Protein AF-A0A7C1HU98-F1 (afdb_monomer_lite)

Structure (mmCIF, N/CA/C/O backbone):
data_AF-A0A7C1HU98-F1
#
_entry.id   AF-A0A7C1HU98-F1
#
loop_
_atom_site.group_PDB
_atom_site.id
_atom_site.type_symbol
_atom_site.label_atom_id
_atom_site.label_alt_id
_atom_site.label_comp_id
_atom_site.label_asym_id
_atom_site.label_entity_id
_atom_site.label_seq_id
_atom_site.pdbx_PDB_ins_code
_atom_site.Cartn_x
_atom_site.Cartn_y
_atom_site.Cartn_z
_atom_site.occupancy
_atom_site.B_iso_or_equiv
_atom_site.auth_seq_id
_atom_site.auth_comp_id
_atom_site.auth_asym_id
_atom_site.auth_atom_id
_atom_site.pdbx_PDB_model_num
ATOM 1 N N . MET A 1 1 ? -10.876 -13.079 28.553 1.00 57.03 1 MET A N 1
ATOM 2 C CA . MET A 1 1 ? -9.422 -13.272 28.403 1.00 57.03 1 MET A CA 1
ATOM 3 C C . MET A 1 1 ? -9.128 -14.703 28.767 1.00 57.03 1 MET A C 1
ATOM 5 O O . MET A 1 1 ? -9.464 -15.111 29.873 1.00 57.03 1 MET A O 1
ATOM 9 N N . THR A 1 2 ? -8.571 -15.452 27.832 1.00 57.97 2 THR A N 1
ATOM 10 C CA . THR A 1 2 ? -8.202 -16.853 28.033 1.00 57.97 2 THR A CA 1
ATOM 11 C C . THR A 1 2 ? -6.695 -16.940 27.843 1.00 57.97 2 THR A C 1
ATOM 13 O O . THR A 1 2 ? -6.161 -16.347 26.904 1.00 57.97 2 THR A O 1
ATOM 16 N N . ILE A 1 3 ? -6.011 -17.602 28.772 1.00 60.53 3 ILE A N 1
ATOM 17 C CA . ILE A 1 3 ? -4.571 -17.854 28.700 1.00 60.53 3 ILE A CA 1
ATOM 18 C C . ILE A 1 3 ? -4.436 -19.335 28.367 1.00 60.53 3 ILE A C 1
ATOM 20 O O . ILE A 1 3 ? -4.904 -20.169 29.143 1.00 60.53 3 ILE A O 1
ATOM 24 N N . GLU A 1 4 ? -3.874 -19.659 27.205 1.00 61.03 4 GLU A N 1
ATOM 25 C CA . GLU A 1 4 ? -3.565 -21.051 26.877 1.00 61.03 4 GLU A CA 1
ATOM 26 C C . GLU A 1 4 ? -2.335 -21.499 27.664 1.00 61.03 4 GLU A C 1
ATOM 28 O O . GLU A 1 4 ? -1.297 -20.827 27.676 1.00 61.03 4 GLU A O 1
ATOM 33 N N . ASP A 1 5 ? -2.467 -22.633 28.349 1.00 53.59 5 ASP A N 1
ATOM 34 C CA . ASP A 1 5 ? -1.422 -23.151 29.220 1.00 53.59 5 ASP A CA 1
ATOM 35 C C . ASP A 1 5 ? -0.208 -23.593 28.380 1.00 53.59 5 ASP A C 1
ATOM 37 O O . ASP A 1 5 ? -0.336 -24.359 27.426 1.00 53.59 5 ASP A O 1
ATOM 41 N N . GLY A 1 6 ? 0.979 -23.081 28.715 1.00 60.12 6 GLY A N 1
ATOM 42 C CA . GLY A 1 6 ? 2.253 -23.502 28.115 1.00 60.12 6 GLY A CA 1
ATOM 43 C C . GLY A 1 6 ? 2.741 -22.764 26.858 1.00 60.12 6 GLY A C 1
ATOM 44 O O . GLY A 1 6 ? 3.874 -23.018 26.453 1.00 60.12 6 GLY A O 1
ATOM 45 N N . VAL A 1 7 ? 1.971 -21.839 26.263 1.00 63.56 7 VAL A N 1
ATOM 46 C CA . VAL A 1 7 ? 2.367 -21.167 24.994 1.00 63.56 7 VAL A CA 1
ATOM 47 C C . VAL A 1 7 ? 2.609 -19.655 25.129 1.00 63.56 7 VAL A C 1
ATOM 49 O O . VAL A 1 7 ? 3.148 -19.025 24.223 1.00 63.56 7 VAL A O 1
ATOM 52 N N . GLY A 1 8 ? 2.250 -19.048 26.268 1.00 67.06 8 GLY A N 1
ATOM 53 C CA . GLY A 1 8 ? 2.439 -17.606 26.498 1.00 67.06 8 GLY A CA 1
ATOM 54 C C . GLY A 1 8 ? 1.523 -16.709 25.653 1.00 67.06 8 GLY A C 1
ATOM 55 O O . GLY A 1 8 ? 1.749 -15.503 25.568 1.00 67.06 8 GLY A O 1
ATOM 56 N N . THR A 1 9 ? 0.489 -17.276 25.029 1.00 71.50 9 THR A N 1
ATOM 57 C CA . THR A 1 9 ? -0.489 -16.545 24.222 1.00 71.50 9 THR A CA 1
ATOM 58 C C . THR A 1 9 ? -1.677 -16.115 25.081 1.00 71.50 9 THR A C 1
ATOM 60 O O . THR A 1 9 ? -2.272 -16.917 25.803 1.00 71.50 9 THR A O 1
ATOM 63 N N . MET A 1 10 ? -2.034 -14.832 24.994 1.00 70.62 10 MET A N 1
ATOM 64 C CA . MET A 1 10 ? -3.222 -14.264 25.630 1.00 70.62 10 MET A CA 1
ATOM 65 C C . MET A 1 10 ? -4.203 -13.826 24.547 1.00 70.62 10 MET A C 1
ATOM 67 O O . MET A 1 10 ? -3.848 -13.025 23.686 1.00 70.62 10 MET A O 1
ATOM 71 N N . VAL A 1 11 ? -5.439 -14.327 24.602 1.00 76.81 11 VAL A N 1
ATOM 72 C CA . VAL A 1 11 ? -6.499 -13.947 23.657 1.00 76.81 11 VAL A CA 1
ATOM 73 C C . VAL A 1 11 ? -7.573 -13.142 24.385 1.00 76.81 11 VAL A C 1
ATOM 75 O O . VAL A 1 11 ? -8.096 -13.550 25.432 1.00 76.81 11 VAL A O 1
ATOM 78 N N . HIS A 1 12 ? -7.907 -11.978 23.830 1.00 76.50 12 HIS A N 1
ATOM 79 C CA . HIS A 1 12 ? -8.988 -11.121 24.302 1.00 76.50 12 HIS A CA 1
ATOM 80 C C . HIS A 1 12 ? -9.848 -10.680 23.116 1.00 76.50 12 HIS A C 1
ATOM 82 O O . HIS A 1 12 ? -9.326 -10.169 22.130 1.00 76.50 12 HIS A O 1
ATOM 88 N N . SER A 1 13 ? -11.161 -10.875 23.219 1.00 80.81 13 SER A N 1
ATOM 89 C CA . SER A 1 13 ? -12.126 -10.403 22.226 1.00 80.81 13 SER A CA 1
ATOM 90 C C . SER A 1 13 ? -12.740 -9.100 22.713 1.00 80.81 13 SER A C 1
ATOM 92 O O . SER A 1 13 ? -13.253 -9.044 23.831 1.00 80.81 13 SER A O 1
ATOM 94 N N . LEU A 1 14 ? -12.704 -8.070 21.876 1.00 78.19 14 LEU A N 1
ATOM 95 C CA . LEU A 1 14 ? -13.438 -6.837 22.129 1.00 78.19 14 LEU A CA 1
ATOM 96 C C . LEU A 1 14 ? -14.933 -7.077 21.895 1.00 78.19 14 LEU A C 1
ATOM 98 O O . LEU A 1 14 ? -15.321 -7.775 20.958 1.00 78.19 14 LEU A O 1
ATOM 102 N N . SER A 1 15 ? -15.775 -6.511 22.758 1.00 81.06 15 SER A N 1
ATOM 103 C CA . SER A 1 15 ? -17.218 -6.437 22.502 1.00 81.06 15 SER A CA 1
ATOM 104 C C . SER A 1 15 ? -17.554 -5.226 21.631 1.00 81.06 15 SER A C 1
ATOM 106 O O . SER A 1 15 ? -16.796 -4.257 21.607 1.00 81.06 15 SER A O 1
ATOM 108 N N . SER A 1 16 ? -18.732 -5.242 21.001 1.00 76.94 16 SER A N 1
ATOM 109 C CA . SER A 1 16 ? -19.227 -4.147 20.153 1.00 76.94 16 SER A CA 1
ATOM 110 C C . SER A 1 16 ? -19.330 -2.794 20.864 1.00 76.94 16 SER A C 1
ATOM 112 O O . SER A 1 16 ? -19.316 -1.768 20.203 1.00 76.94 16 SER A O 1
ATOM 114 N N . ILE A 1 17 ? -19.395 -2.769 22.199 1.00 82.12 17 ILE A N 1
ATOM 115 C CA . ILE A 1 17 ? -19.405 -1.527 22.989 1.00 82.12 17 ILE A CA 1
ATOM 116 C C . ILE A 1 17 ? -18.049 -0.807 22.906 1.00 82.12 17 ILE A C 1
ATOM 118 O O . ILE A 1 17 ? -18.005 0.415 22.916 1.00 82.12 17 ILE A O 1
ATOM 122 N N . HIS A 1 18 ? -16.943 -1.551 22.805 1.00 77.69 18 HIS A N 1
ATOM 123 C CA . HIS A 1 18 ? -15.592 -0.977 22.721 1.00 77.69 18 HIS A CA 1
ATOM 124 C C . HIS A 1 18 ? -15.241 -0.479 21.313 1.00 77.69 18 HIS A C 1
ATOM 126 O O . HIS A 1 18 ? -14.213 0.164 21.132 1.00 77.69 18 HIS A O 1
ATOM 132 N N . THR A 1 19 ? -16.068 -0.819 20.326 1.00 79.00 19 THR A N 1
ATOM 133 C CA . THR A 1 19 ? -15.912 -0.457 18.913 1.00 79.00 19 THR A CA 1
ATOM 134 C C . THR A 1 19 ? -17.194 0.193 18.385 1.00 79.00 19 THR A C 1
ATOM 136 O O . THR A 1 19 ? -17.521 0.027 17.213 1.00 79.00 19 THR A O 1
ATOM 139 N N . ALA A 1 20 ? -17.977 0.817 19.273 1.00 77.62 20 ALA A N 1
ATOM 140 C CA . ALA A 1 20 ? -19.266 1.414 18.928 1.00 77.62 20 ALA A CA 1
ATOM 141 C C . ALA A 1 20 ? -19.087 2.705 18.124 1.00 77.62 20 ALA A C 1
ATOM 143 O O . ALA A 1 20 ? -19.860 2.963 17.207 1.00 77.62 20 ALA A O 1
ATOM 144 N N . ASP A 1 21 ? -18.042 3.460 18.458 1.00 79.69 21 ASP A N 1
ATOM 145 C CA . ASP A 1 21 ? -17.671 4.695 17.788 1.00 79.69 21 ASP A CA 1
ATOM 146 C C . ASP A 1 21 ? -16.457 4.443 16.891 1.00 79.69 21 ASP A C 1
ATOM 148 O O . ASP A 1 21 ? -15.519 3.727 17.265 1.00 79.69 21 ASP A O 1
ATOM 152 N N . LEU A 1 22 ? -16.473 5.045 15.705 1.00 78.38 22 LEU A N 1
ATOM 153 C CA . LEU A 1 22 ? -15.320 5.062 14.818 1.00 78.38 22 LEU A CA 1
ATOM 154 C C . LEU A 1 22 ? -14.261 5.986 15.420 1.00 78.38 22 LEU A C 1
ATOM 156 O O . LEU A 1 22 ? -14.542 7.124 15.794 1.00 78.38 22 LEU A O 1
ATOM 160 N N . TRP A 1 23 ? -13.029 5.501 15.524 1.00 78.81 23 TRP A N 1
ATOM 161 C CA . TRP A 1 23 ? -11.903 6.319 15.972 1.00 78.81 23 TRP A CA 1
ATOM 162 C C . TRP A 1 23 ? -10.577 5.765 15.452 1.00 78.81 23 TRP A C 1
ATOM 164 O O . TRP A 1 23 ? -10.460 4.582 15.121 1.00 78.81 23 TRP A O 1
ATOM 174 N N . GLU A 1 24 ? -9.575 6.632 15.369 1.00 73.88 24 GLU A N 1
ATOM 175 C CA . GLU A 1 24 ? -8.209 6.273 14.983 1.00 73.88 24 GLU A CA 1
ATOM 176 C C . GLU A 1 24 ? -7.280 6.273 16.192 1.00 73.88 24 GLU A C 1
ATOM 178 O O . GLU A 1 24 ? -7.543 6.944 17.194 1.00 73.88 24 GLU A O 1
ATOM 183 N N . ASP A 1 25 ? -6.165 5.552 16.066 1.00 78.69 25 ASP A N 1
ATOM 184 C CA . ASP A 1 25 ? -5.086 5.525 17.057 1.00 78.69 25 ASP A CA 1
ATOM 185 C C . ASP A 1 25 ? -5.582 5.074 18.456 1.00 78.69 25 ASP A C 1
ATOM 187 O O . ASP A 1 25 ? -5.089 5.488 19.510 1.00 78.69 25 ASP A O 1
ATOM 191 N N . ALA A 1 26 ? -6.559 4.167 18.446 1.00 83.00 26 ALA A N 1
ATOM 192 C CA . ALA A 1 26 ? -7.147 3.513 19.600 1.00 83.00 26 ALA A CA 1
ATOM 193 C C . ALA A 1 26 ? -6.105 2.762 20.418 1.00 83.00 26 ALA A C 1
ATOM 195 O O . ALA A 1 26 ? -5.352 1.959 19.867 1.00 83.00 26 ALA A O 1
ATOM 196 N N . ILE A 1 27 ? -6.115 2.917 21.740 1.00 85.38 27 ILE A N 1
ATOM 197 C CA . ILE A 1 27 ? -5.149 2.232 22.602 1.00 85.38 27 ILE A CA 1
ATOM 198 C C . ILE A 1 27 ? -5.815 1.058 23.316 1.00 85.38 27 ILE A C 1
ATOM 200 O O . ILE A 1 27 ? -6.737 1.243 24.109 1.00 85.38 27 ILE A O 1
ATOM 204 N N . ILE A 1 28 ? -5.285 -0.149 23.106 1.00 85.12 28 ILE A N 1
ATOM 205 C CA . ILE A 1 28 ? -5.526 -1.293 23.995 1.00 85.12 28 ILE A CA 1
ATOM 206 C C . ILE A 1 28 ? -4.316 -1.431 24.901 1.00 85.12 28 ILE A C 1
ATOM 208 O O . ILE A 1 28 ? -3.228 -1.784 24.447 1.00 85.12 28 ILE A O 1
ATOM 212 N N . GLU A 1 29 ? -4.516 -1.201 26.194 1.00 89.25 29 GLU A N 1
ATOM 213 C CA . GLU A 1 29 ? -3.529 -1.527 27.217 1.00 89.25 29 GLU A CA 1
ATOM 214 C C . GLU A 1 29 ? -3.944 -2.813 27.940 1.00 89.25 29 GLU A C 1
ATOM 216 O O . GLU A 1 29 ? -4.981 -2.873 28.599 1.00 89.25 29 GLU A O 1
ATOM 221 N N . ILE A 1 30 ? -3.107 -3.845 27.846 1.00 84.81 30 ILE A N 1
ATOM 222 C CA . ILE A 1 30 ? -3.253 -5.084 28.610 1.00 84.81 30 ILE A CA 1
ATOM 223 C C . ILE A 1 30 ? -2.210 -5.072 29.723 1.00 84.81 30 ILE A C 1
ATOM 225 O O . ILE A 1 30 ? -1.013 -5.214 29.470 1.00 84.81 30 ILE A O 1
ATOM 229 N N . SER A 1 31 ? -2.668 -4.922 30.964 1.00 87.69 31 SER A N 1
ATOM 230 C CA . SER A 1 31 ? -1.832 -5.088 32.156 1.00 87.69 31 SER A CA 1
ATOM 231 C C . SER A 1 31 ? -1.873 -6.543 32.629 1.00 87.69 31 SER A C 1
ATOM 233 O O . SER A 1 31 ? -2.953 -7.103 32.816 1.00 87.69 31 SER A O 1
ATOM 235 N N . TYR A 1 32 ? -0.708 -7.158 32.836 1.00 84.19 32 TYR A N 1
ATOM 236 C CA . TYR A 1 32 ? -0.578 -8.553 33.276 1.00 84.19 32 TYR A CA 1
ATOM 237 C C . TYR A 1 32 ? 0.611 -8.727 34.230 1.00 84.19 32 TYR A C 1
ATOM 239 O O . TYR A 1 32 ? 1.484 -7.867 34.299 1.00 84.19 32 TYR A O 1
ATOM 247 N N . VAL A 1 33 ? 0.650 -9.822 34.996 1.00 85.31 33 VAL A N 1
ATOM 248 C CA . VAL A 1 33 ? 1.705 -10.078 35.994 1.00 85.31 33 VAL A CA 1
ATOM 249 C C . VAL A 1 33 ? 2.508 -11.315 35.606 1.00 85.31 33 VAL A C 1
ATOM 251 O O . VAL A 1 33 ? 1.937 -12.389 35.431 1.00 85.31 33 VAL A O 1
ATOM 254 N N . VAL A 1 34 ? 3.833 -11.179 35.523 1.00 83.56 34 VAL A N 1
ATOM 255 C CA . VAL A 1 34 ? 4.776 -12.285 35.291 1.00 83.56 34 VAL A CA 1
ATOM 256 C C . VAL A 1 34 ? 5.741 -12.356 36.465 1.00 83.56 34 VAL A C 1
ATOM 258 O O . VAL A 1 34 ? 6.462 -11.400 36.738 1.00 83.56 34 VAL A O 1
ATOM 261 N N . SER A 1 35 ? 5.752 -13.482 37.184 1.00 87.69 35 SER A N 1
ATOM 262 C CA . SER A 1 35 ? 6.666 -13.715 38.317 1.00 87.69 35 SER A CA 1
ATOM 263 C C . SER A 1 35 ? 6.654 -12.595 39.374 1.00 87.69 35 SER A C 1
ATOM 265 O O . SER A 1 35 ? 7.689 -12.240 39.931 1.00 87.69 35 SER A O 1
ATOM 267 N N . GLY A 1 36 ? 5.479 -12.011 39.635 1.00 88.44 36 GLY A N 1
ATOM 268 C CA . GLY A 1 36 ? 5.302 -10.915 4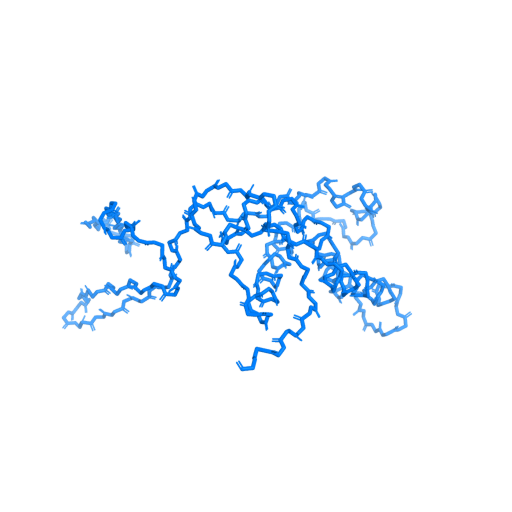0.597 1.00 88.44 36 GLY A CA 1
ATOM 269 C C . GLY A 1 36 ? 5.626 -9.515 40.062 1.00 88.44 36 GLY A C 1
ATOM 270 O O . GLY A 1 36 ? 5.468 -8.545 40.798 1.00 88.44 36 GLY A O 1
ATOM 271 N N . VAL A 1 37 ? 6.035 -9.386 38.797 1.00 89.94 37 VAL A N 1
ATOM 272 C CA . VAL A 1 37 ? 6.273 -8.101 38.128 1.00 89.94 37 VAL A CA 1
ATOM 273 C C . VAL A 1 37 ? 5.083 -7.758 37.236 1.00 89.94 37 VAL A C 1
ATOM 275 O O . VAL A 1 37 ? 4.677 -8.566 36.403 1.00 89.94 37 VAL A O 1
ATOM 278 N N . THR A 1 38 ? 4.532 -6.555 37.392 1.00 91.75 38 THR A N 1
ATOM 279 C CA . THR A 1 38 ? 3.495 -6.035 36.492 1.00 91.75 38 THR A CA 1
ATOM 280 C C . THR A 1 38 ? 4.125 -5.581 35.179 1.00 91.75 38 THR A C 1
ATOM 282 O O . THR A 1 38 ? 4.991 -4.706 35.159 1.00 91.75 38 THR A O 1
ATOM 285 N N . CYS A 1 39 ? 3.658 -6.156 34.081 1.00 85.69 39 CYS A N 1
ATOM 286 C CA . CYS A 1 39 ? 4.018 -5.818 32.714 1.00 85.69 39 CYS A CA 1
ATOM 287 C C . CYS A 1 39 ? 2.815 -5.202 31.989 1.00 85.69 39 CYS A C 1
ATOM 289 O O . CYS A 1 39 ? 1.663 -5.371 32.399 1.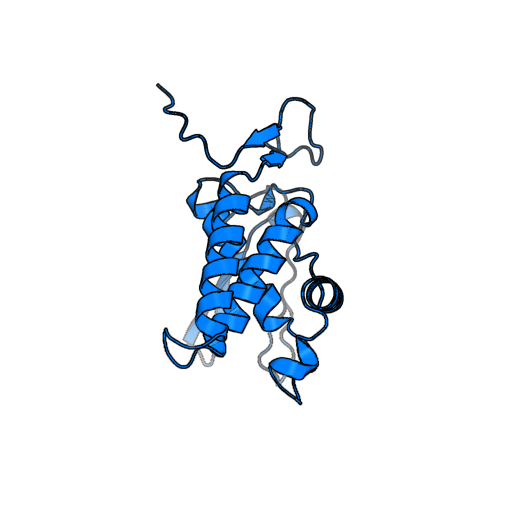00 85.69 39 CYS A O 1
ATOM 291 N N . LYS A 1 40 ? 3.093 -4.496 30.890 1.00 88.19 40 LYS A N 1
ATOM 292 C CA . LYS A 1 40 ? 2.078 -3.908 30.016 1.00 88.19 40 LYS A CA 1
ATOM 293 C C . LYS A 1 40 ? 2.365 -4.264 28.567 1.00 88.19 40 LYS A C 1
ATOM 295 O O . LYS A 1 40 ? 3.506 -4.148 28.125 1.00 88.19 40 LYS A O 1
ATOM 300 N N . ALA A 1 41 ? 1.324 -4.646 27.841 1.00 81.75 41 ALA A N 1
ATOM 301 C CA . ALA A 1 41 ? 1.325 -4.690 26.388 1.00 81.75 41 ALA A CA 1
ATOM 302 C C . ALA A 1 41 ? 0.395 -3.589 25.878 1.00 81.75 41 ALA A C 1
ATOM 304 O O . ALA A 1 41 ? -0.736 -3.470 26.350 1.00 81.75 41 ALA A O 1
ATOM 305 N N . VAL A 1 42 ? 0.889 -2.775 24.949 1.00 83.94 42 VAL A N 1
ATOM 306 C CA . VAL A 1 42 ? 0.140 -1.666 24.358 1.00 83.94 42 VAL A CA 1
ATOM 307 C C . VAL A 1 42 ? 0.003 -1.935 22.870 1.00 83.94 42 VAL A C 1
ATOM 309 O O . VAL A 1 42 ? 1.003 -2.163 22.190 1.00 83.94 42 VAL A O 1
ATOM 312 N N . PHE A 1 43 ? -1.229 -1.905 22.381 1.00 82.19 43 PHE A N 1
ATOM 313 C CA . PHE A 1 43 ? -1.554 -2.050 20.969 1.00 82.19 43 PHE A CA 1
ATOM 314 C C . PHE A 1 43 ? -2.279 -0.802 20.492 1.00 82.19 43 PHE A C 1
ATOM 316 O O . PHE A 1 43 ? -3.094 -0.240 21.224 1.00 82.19 43 PHE A O 1
ATOM 323 N N . LEU A 1 44 ? -1.979 -0.405 19.260 1.00 82.12 44 LEU A N 1
ATOM 324 C CA . LEU A 1 44 ? -2.709 0.626 18.540 1.00 82.12 44 LEU A CA 1
ATOM 325 C C . LEU A 1 44 ? -3.574 -0.041 17.476 1.00 82.12 44 LEU A C 1
ATOM 327 O O . LEU A 1 44 ? -3.110 -0.965 16.802 1.00 82.12 44 LEU A O 1
ATOM 331 N N . PHE A 1 45 ? -4.813 0.408 17.338 1.00 81.50 45 PHE A N 1
ATOM 332 C CA . PHE A 1 45 ? -5.714 -0.050 16.286 1.00 81.50 45 PHE A CA 1
ATOM 333 C C . PHE A 1 45 ? -6.646 1.078 15.843 1.00 81.50 45 PHE A C 1
ATOM 335 O O . PHE A 1 45 ? -6.730 2.107 16.500 1.00 81.50 45 PHE A O 1
ATOM 342 N N . ASP A 1 46 ? -7.344 0.879 14.733 1.00 81.56 46 ASP A N 1
ATOM 343 C CA . ASP A 1 46 ? -8.372 1.806 14.264 1.00 81.56 46 ASP A CA 1
ATOM 344 C C . ASP A 1 46 ? -9.721 1.079 14.284 1.00 81.56 46 ASP A C 1
ATOM 346 O O . ASP A 1 46 ? -9.796 -0.115 13.971 1.00 81.56 46 ASP A O 1
ATOM 350 N N . VAL A 1 47 ? -10.785 1.790 14.656 1.00 80.75 47 VAL A N 1
ATOM 351 C CA . VAL A 1 47 ? -12.169 1.320 14.518 1.00 80.75 47 VAL A CA 1
ATOM 352 C C . VAL A 1 47 ? -12.744 1.983 13.277 1.00 80.75 47 VAL A C 1
ATOM 354 O O . VAL A 1 47 ? -12.877 3.203 13.222 1.00 80.75 47 VAL A O 1
ATOM 357 N N . VAL A 1 48 ? -13.034 1.165 12.268 1.00 78.38 48 VAL A N 1
ATOM 358 C CA . VAL A 1 48 ? -13.382 1.602 10.911 1.00 78.38 48 VAL A CA 1
ATOM 359 C C . VAL A 1 48 ? -14.634 0.868 10.437 1.00 78.38 48 VAL A C 1
ATOM 361 O O . VAL A 1 4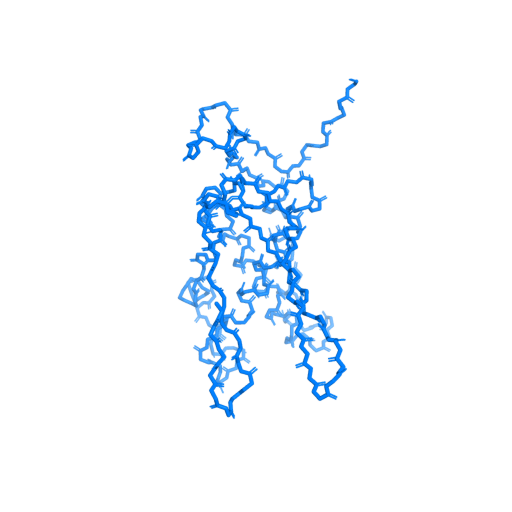8 ? -14.839 -0.286 10.818 1.00 78.38 48 VAL A O 1
ATOM 364 N N . LEU A 1 49 ? -15.450 1.506 9.590 1.00 73.12 49 LEU A N 1
ATOM 365 C CA . LEU A 1 49 ? -16.619 0.861 8.971 1.00 73.12 49 LEU A CA 1
ATOM 366 C C . LEU A 1 49 ? -16.196 -0.269 8.038 1.00 73.12 49 LEU A C 1
ATOM 368 O O . LEU A 1 49 ? -16.709 -1.382 8.117 1.00 73.12 49 LEU A O 1
ATOM 372 N N . ASN A 1 50 ? -15.221 0.026 7.179 1.00 71.75 50 ASN A N 1
ATOM 373 C CA . ASN A 1 50 ? -14.673 -0.909 6.216 1.00 71.75 50 ASN A CA 1
ATOM 374 C C . ASN A 1 50 ? -13.163 -0.983 6.393 1.00 71.75 50 ASN A C 1
ATOM 376 O O . ASN A 1 50 ? -12.454 0.025 6.401 1.00 71.75 50 ASN A O 1
ATOM 380 N N . LYS A 1 51 ? -12.650 -2.204 6.535 1.00 75.19 51 LYS A N 1
ATOM 381 C CA . LYS A 1 51 ? -11.210 -2.423 6.527 1.00 75.19 51 LYS A CA 1
ATOM 382 C C . LYS A 1 51 ? -10.713 -2.202 5.104 1.00 75.19 51 LYS A C 1
ATOM 384 O O . LYS A 1 51 ? -11.021 -2.989 4.215 1.00 75.19 51 LYS A O 1
ATOM 389 N N . LEU A 1 52 ? -9.905 -1.165 4.906 1.00 77.62 52 LEU A N 1
ATOM 390 C CA . LEU A 1 52 ? -9.220 -0.981 3.636 1.00 77.62 52 LEU A CA 1
ATOM 391 C C . LEU A 1 52 ? -8.145 -2.064 3.475 1.00 77.62 52 LEU A C 1
ATOM 393 O O . LEU A 1 52 ? -7.164 -2.105 4.228 1.00 77.62 52 LEU A O 1
ATOM 397 N N . GLU A 1 53 ? -8.327 -2.927 2.484 1.00 78.25 53 GLU A N 1
ATOM 398 C CA . GLU A 1 53 ? -7.390 -3.989 2.126 1.00 7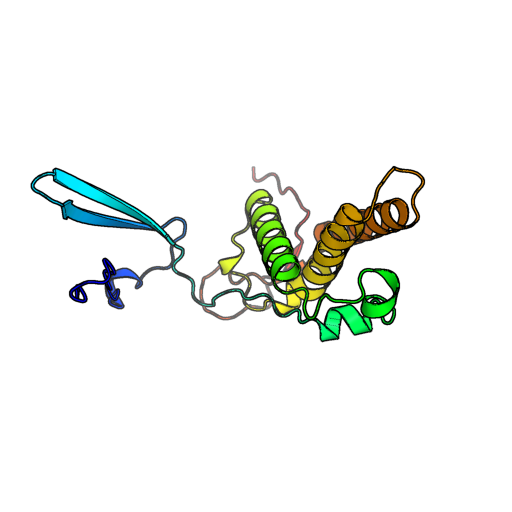8.25 53 GLU A CA 1
ATOM 399 C C . GLU A 1 53 ? -6.728 -3.699 0.777 1.00 78.25 53 GLU A C 1
ATOM 401 O O . GLU A 1 53 ? -7.282 -3.002 -0.077 1.00 78.25 53 GLU A O 1
ATOM 406 N N . ALA A 1 54 ? -5.518 -4.227 0.590 1.00 79.69 54 ALA A N 1
ATOM 407 C CA . ALA A 1 54 ? -4.863 -4.182 -0.707 1.00 79.69 54 ALA A CA 1
ATOM 408 C C . ALA A 1 54 ? -5.636 -5.087 -1.677 1.00 79.69 54 ALA A C 1
ATOM 410 O O . ALA A 1 54 ? -5.718 -6.293 -1.465 1.00 79.69 54 ALA A O 1
ATOM 411 N N . SER A 1 55 ? -6.192 -4.508 -2.741 1.00 83.50 55 SER A N 1
ATOM 412 C CA . SER A 1 55 ? -6.908 -5.249 -3.789 1.00 83.50 55 SER A CA 1
ATOM 413 C C . SER A 1 55 ? -5.985 -5.843 -4.859 1.00 83.50 55 SER A C 1
ATOM 415 O O . SER A 1 55 ? -6.456 -6.530 -5.760 1.00 83.50 55 SER A O 1
ATOM 417 N N . VAL A 1 56 ? -4.682 -5.559 -4.782 1.00 89.88 56 VAL A N 1
ATOM 418 C CA . VAL A 1 56 ? -3.672 -5.996 -5.752 1.00 89.88 56 VAL A CA 1
ATOM 419 C C . VAL A 1 56 ? -3.155 -7.383 -5.398 1.00 89.88 56 VAL A C 1
ATOM 421 O O . VAL A 1 56 ? -2.818 -7.664 -4.252 1.00 89.88 56 VAL A O 1
ATOM 424 N N . THR A 1 57 ? -3.030 -8.216 -6.420 1.00 90.50 57 THR A N 1
ATOM 425 C CA . THR A 1 57 ? -2.485 -9.570 -6.381 1.00 90.50 57 THR A CA 1
ATOM 426 C C . THR A 1 57 ? -1.265 -9.689 -7.296 1.00 90.50 57 THR A C 1
ATOM 428 O O . THR A 1 57 ? -0.999 -8.830 -8.139 1.00 90.50 57 THR A O 1
ATOM 431 N N . ASP A 1 58 ? -0.530 -10.793 -7.184 1.00 86.81 58 ASP A N 1
ATOM 432 C CA . ASP A 1 58 ? 0.591 -11.075 -8.088 1.00 86.81 58 ASP A CA 1
ATOM 433 C C . ASP A 1 58 ? 0.172 -11.170 -9.559 1.00 86.81 58 ASP A C 1
ATOM 435 O O . ASP A 1 58 ? 0.970 -10.873 -10.448 1.00 86.81 58 ASP A O 1
ATOM 439 N N . ASP A 1 59 ? -1.058 -11.607 -9.834 1.00 87.56 59 ASP A N 1
ATOM 440 C CA . ASP A 1 59 ? -1.554 -11.719 -11.204 1.00 87.56 59 ASP A CA 1
ATOM 441 C C . ASP A 1 59 ? -1.761 -10.336 -11.831 1.00 87.56 59 ASP A C 1
ATOM 443 O O . ASP A 1 59 ? -1.419 -10.145 -13.000 1.00 87.56 59 ASP A O 1
ATOM 447 N N . ASP A 1 60 ? -2.170 -9.344 -11.035 1.00 88.94 60 ASP A N 1
ATOM 448 C CA . ASP A 1 60 ? -2.217 -7.947 -11.474 1.00 88.94 60 ASP A CA 1
ATOM 449 C C . ASP A 1 60 ? -0.811 -7.431 -11.821 1.00 88.94 60 ASP A C 1
ATOM 451 O O . ASP A 1 60 ? -0.614 -6.762 -12.836 1.00 88.94 60 ASP A O 1
ATOM 455 N N . LEU A 1 61 ? 0.206 -7.780 -11.024 1.00 88.88 61 LEU A N 1
ATOM 456 C CA . LEU A 1 61 ? 1.591 -7.405 -11.329 1.00 88.88 61 LEU A CA 1
ATOM 457 C C . LEU A 1 61 ? 2.083 -8.063 -12.628 1.00 88.88 61 LEU A C 1
ATOM 459 O O . LEU A 1 61 ? 2.759 -7.419 -13.432 1.00 88.88 61 LEU A O 1
ATOM 463 N N . LYS A 1 62 ? 1.729 -9.329 -12.873 1.00 86.50 62 LYS A N 1
ATOM 464 C CA . LYS A 1 62 ? 2.085 -10.033 -14.119 1.00 86.50 62 LYS A CA 1
ATOM 465 C C . LYS A 1 62 ? 1.398 -9.430 -15.340 1.00 86.50 62 LYS A C 1
ATOM 467 O O . LYS A 1 62 ? 1.991 -9.437 -16.412 1.00 86.50 62 LYS A O 1
ATOM 472 N N . GLU A 1 63 ? 0.190 -8.894 -15.204 1.00 87.25 63 GLU A N 1
ATOM 473 C CA . GLU A 1 63 ? -0.475 -8.189 -16.304 1.00 87.25 63 GLU A CA 1
ATOM 474 C C . GLU A 1 63 ? 0.311 -6.932 -16.714 1.00 87.25 63 GLU A C 1
ATOM 476 O O . GLU A 1 63 ? 0.558 -6.707 -17.900 1.00 87.25 63 GLU A O 1
ATOM 481 N N . TYR A 1 64 ? 0.780 -6.151 -15.736 1.00 84.19 64 TYR A N 1
ATOM 482 C CA . TYR A 1 64 ? 1.554 -4.930 -15.990 1.00 84.19 64 TYR A CA 1
ATOM 483 C C . TYR A 1 64 ? 2.983 -5.206 -16.460 1.00 84.19 64 TYR A C 1
ATOM 485 O O . TYR A 1 64 ? 3.533 -4.444 -17.260 1.00 84.19 64 TYR A O 1
ATOM 493 N N . PHE A 1 65 ? 3.603 -6.273 -15.958 1.00 85.06 65 PHE A N 1
ATOM 494 C CA . PHE A 1 65 ? 4.960 -6.653 -16.323 1.00 85.06 65 PHE A CA 1
ATOM 495 C C . PHE A 1 65 ? 5.059 -8.177 -16.539 1.00 85.06 65 PHE A C 1
ATOM 497 O O . PHE A 1 65 ? 5.517 -8.910 -15.663 1.00 85.06 65 PHE A O 1
ATOM 504 N N . PRO A 1 66 ? 4.678 -8.695 -17.724 1.00 82.69 66 PRO A N 1
ATOM 505 C CA . PRO A 1 66 ? 4.586 -10.143 -17.968 1.00 82.69 66 PRO A CA 1
ATOM 506 C C . PRO A 1 66 ? 5.898 -10.909 -17.792 1.00 82.69 66 PRO A C 1
ATOM 508 O O . PRO A 1 66 ? 5.901 -12.092 -17.457 1.00 82.69 66 PRO A O 1
ATOM 511 N N . LEU A 1 67 ? 7.029 -10.233 -17.997 1.00 80.31 67 LEU A N 1
ATOM 512 C CA . LEU A 1 67 ? 8.365 -10.819 -17.894 1.00 80.31 67 LEU A CA 1
ATOM 513 C C . LEU A 1 67 ? 8.962 -10.719 -16.480 1.00 80.31 67 LEU A C 1
ATOM 515 O O . LEU A 1 67 ? 10.131 -11.052 -16.287 1.00 80.31 67 LEU A O 1
ATOM 519 N N . LEU A 1 68 ? 8.184 -10.287 -15.479 1.00 76.44 68 LEU A N 1
ATOM 520 C CA . LEU A 1 68 ? 8.690 -9.978 -14.134 1.00 76.44 68 LEU A CA 1
ATOM 521 C C . LEU A 1 68 ? 9.346 -11.199 -13.493 1.00 76.44 68 LEU A C 1
ATOM 523 O O . LEU A 1 68 ? 10.486 -11.134 -13.039 1.00 76.44 68 LEU A O 1
ATOM 527 N N . ALA A 1 69 ? 8.643 -12.332 -13.541 1.00 70.31 69 ALA A N 1
ATOM 528 C CA . ALA A 1 69 ? 9.101 -13.594 -12.972 1.00 70.31 69 ALA A CA 1
ATOM 529 C C . ALA A 1 69 ? 10.385 -14.111 -13.644 1.00 70.31 69 ALA A C 1
ATOM 531 O O . ALA A 1 69 ? 11.203 -14.762 -13.001 1.00 70.31 69 ALA A O 1
ATOM 532 N N . THR A 1 70 ? 10.581 -13.815 -14.933 1.00 75.06 70 THR A N 1
ATOM 533 C CA . THR A 1 70 ? 11.763 -14.260 -15.684 1.00 75.06 70 THR A CA 1
ATOM 534 C C . THR A 1 70 ? 12.955 -13.315 -15.562 1.00 75.06 70 THR A C 1
ATOM 536 O O . THR A 1 70 ? 14.090 -13.777 -15.615 1.00 75.06 70 THR A O 1
ATOM 539 N N . GLU A 1 71 ? 12.725 -12.007 -15.414 1.00 76.12 71 GLU A N 1
ATOM 540 C CA . GLU A 1 71 ? 13.798 -11.003 -15.417 1.00 76.12 71 GLU A CA 1
ATOM 541 C C . GLU A 1 71 ? 14.375 -10.713 -14.026 1.00 76.12 71 GLU A C 1
ATOM 543 O O . GLU A 1 71 ? 15.515 -10.258 -13.929 1.00 76.12 71 GLU A O 1
ATOM 548 N N . ILE A 1 72 ? 13.608 -10.949 -12.958 1.00 69.56 72 ILE A N 1
ATOM 549 C CA . ILE A 1 72 ? 13.967 -10.492 -11.613 1.00 69.56 72 ILE A CA 1
ATOM 550 C C . ILE A 1 72 ? 14.582 -11.605 -10.764 1.00 69.56 72 ILE A C 1
ATOM 552 O O . ILE A 1 72 ? 15.725 -11.473 -10.327 1.00 69.56 72 ILE A O 1
ATOM 556 N N . TRP A 1 73 ? 13.877 -12.718 -10.553 1.00 62.88 73 TRP A N 1
ATOM 557 C CA . TRP A 1 73 ? 14.424 -13.851 -9.805 1.00 62.88 73 TRP A CA 1
ATOM 558 C C . TRP A 1 73 ? 13.768 -15.173 -10.188 1.00 62.88 73 TRP A C 1
ATOM 560 O O . TRP A 1 73 ? 12.568 -15.368 -10.014 1.00 62.88 73 TRP A O 1
ATOM 570 N N . SER A 1 74 ? 14.593 -16.138 -10.595 1.00 56.72 74 SER A N 1
ATOM 571 C CA . SER A 1 74 ? 14.206 -17.544 -10.647 1.00 56.72 74 SER A CA 1
ATOM 572 C C . SER A 1 74 ? 14.109 -18.088 -9.212 1.00 56.72 74 SER A C 1
ATOM 574 O O . SER A 1 74 ? 15.092 -18.609 -8.685 1.00 56.72 74 SER A O 1
ATOM 576 N N . GLY A 1 75 ? 12.964 -17.920 -8.546 1.00 61.94 75 GLY A N 1
ATOM 577 C CA . GLY A 1 75 ? 12.737 -18.501 -7.214 1.00 61.94 75 GLY A CA 1
ATOM 578 C C . GLY A 1 75 ? 11.724 -17.793 -6.315 1.00 61.94 75 GLY A C 1
ATOM 579 O O . GLY A 1 75 ? 11.282 -18.396 -5.342 1.00 61.94 75 GLY A O 1
ATOM 580 N N . THR A 1 76 ? 11.323 -16.559 -6.627 1.00 70.31 76 THR A N 1
ATOM 581 C CA . THR A 1 76 ? 10.245 -15.879 -5.892 1.00 70.31 76 THR A CA 1
ATOM 582 C C . THR A 1 76 ? 8.892 -16.353 -6.400 1.00 70.31 76 THR A C 1
ATOM 584 O O . THR A 1 76 ? 8.610 -16.266 -7.593 1.00 70.31 76 THR A O 1
ATOM 587 N N . SER A 1 77 ? 8.061 -16.869 -5.496 1.00 69.50 77 SER A N 1
ATOM 588 C CA . SER A 1 77 ? 6.729 -17.386 -5.820 1.00 69.50 77 SER A CA 1
ATOM 589 C C . SER A 1 77 ? 5.624 -16.333 -5.744 1.00 69.50 77 SER A C 1
ATOM 591 O O . SER A 1 77 ? 4.612 -16.504 -6.417 1.00 69.50 77 SER A O 1
ATOM 593 N N . ASN A 1 78 ? 5.805 -15.286 -4.930 1.00 82.38 78 ASN A N 1
ATOM 594 C CA . ASN A 1 78 ? 4.837 -14.209 -4.717 1.00 82.38 78 ASN A CA 1
ATOM 595 C C . ASN A 1 78 ? 5.515 -12.893 -4.299 1.00 82.38 78 ASN A C 1
ATOM 597 O O . ASN A 1 78 ? 6.671 -12.894 -3.874 1.00 82.38 78 ASN A O 1
ATOM 601 N N . TYR A 1 79 ? 4.788 -11.782 -4.421 1.00 86.94 79 TYR A N 1
ATOM 602 C CA . TYR A 1 79 ? 5.239 -10.438 -4.049 1.00 86.94 79 TYR A CA 1
ATOM 603 C C . TYR A 1 79 ? 4.358 -9.800 -2.965 1.00 86.94 79 TYR A C 1
ATOM 605 O O . TYR A 1 79 ? 4.319 -8.576 -2.837 1.00 86.94 79 TYR A O 1
ATOM 613 N N . ASP A 1 80 ? 3.653 -10.616 -2.172 1.00 89.94 80 ASP A N 1
ATOM 614 C CA . ASP A 1 80 ? 2.718 -10.134 -1.146 1.00 89.94 80 ASP A CA 1
ATOM 615 C C . ASP A 1 80 ? 3.403 -9.191 -0.147 1.00 89.94 80 ASP A C 1
ATOM 617 O O . ASP A 1 80 ? 2.899 -8.104 0.105 1.00 89.94 80 ASP A O 1
ATOM 621 N N . ASP A 1 81 ? 4.614 -9.508 0.322 1.00 89.88 81 ASP A N 1
ATOM 622 C CA . ASP A 1 81 ? 5.362 -8.626 1.229 1.00 89.88 81 ASP A CA 1
ATOM 623 C C . ASP A 1 81 ? 5.577 -7.220 0.637 1.00 89.88 81 ASP A C 1
ATOM 625 O O . ASP A 1 81 ? 5.422 -6.210 1.332 1.00 89.88 81 ASP A O 1
ATOM 629 N N . GLN A 1 82 ? 5.906 -7.133 -0.658 1.00 92.75 82 GLN A N 1
ATOM 630 C CA . GLN A 1 82 ? 6.091 -5.857 -1.351 1.00 92.75 82 GLN A CA 1
ATOM 631 C C . GLN A 1 82 ? 4.757 -5.143 -1.585 1.00 92.75 82 GLN A C 1
ATOM 633 O O . GLN A 1 82 ? 4.708 -3.921 -1.448 1.00 92.75 82 GLN A O 1
ATOM 638 N N . ILE A 1 83 ? 3.684 -5.882 -1.882 1.00 92.75 83 ILE A N 1
ATOM 639 C CA . ILE A 1 83 ? 2.324 -5.341 -2.021 1.00 92.75 83 ILE A CA 1
ATOM 640 C C . ILE A 1 83 ? 1.851 -4.747 -0.686 1.00 92.75 83 ILE A C 1
ATOM 642 O O . ILE A 1 83 ? 1.392 -3.602 -0.642 1.00 92.75 83 ILE A O 1
ATOM 646 N N . GLN A 1 84 ? 2.011 -5.476 0.422 1.00 91.88 84 GLN A N 1
ATOM 647 C CA . GLN A 1 84 ? 1.620 -5.015 1.755 1.00 91.88 84 GLN A CA 1
ATOM 648 C C . GLN A 1 84 ? 2.439 -3.796 2.195 1.00 91.88 84 GLN A C 1
ATOM 650 O O . GLN A 1 84 ? 1.892 -2.856 2.780 1.00 91.88 84 GLN A O 1
ATOM 655 N N . GLU A 1 85 ? 3.744 -3.775 1.908 1.00 92.19 85 GLU A N 1
ATOM 656 C CA . GLU A 1 85 ? 4.592 -2.612 2.183 1.00 92.19 85 GLU A CA 1
ATOM 657 C C . GLU A 1 85 ? 4.201 -1.402 1.327 1.00 92.19 85 GLU A C 1
ATOM 659 O O . GLU A 1 85 ? 4.038 -0.304 1.863 1.00 92.19 85 GLU A O 1
ATOM 664 N N . ALA A 1 86 ? 3.959 -1.590 0.028 1.00 93.31 86 ALA A N 1
ATOM 665 C CA . ALA A 1 86 ? 3.480 -0.532 -0.856 1.00 93.31 86 ALA A CA 1
ATOM 666 C C . ALA A 1 86 ? 2.169 0.076 -0.348 1.00 93.31 86 ALA A C 1
ATOM 668 O O . ALA A 1 86 ? 2.036 1.296 -0.225 1.00 93.31 86 ALA A O 1
ATOM 669 N N . PHE A 1 87 ? 1.218 -0.778 0.021 1.00 92.06 87 PHE A N 1
ATOM 670 C CA . PHE A 1 87 ? -0.067 -0.358 0.554 1.00 92.06 87 PHE A CA 1
ATOM 671 C C . PHE A 1 87 ? 0.070 0.384 1.893 1.00 92.06 87 PHE A C 1
ATOM 673 O O . PHE A 1 87 ? -0.570 1.416 2.108 1.00 92.06 87 PHE A O 1
ATOM 680 N N . ARG A 1 88 ? 0.967 -0.064 2.782 1.00 90.50 88 ARG A N 1
ATOM 681 C CA . ARG A 1 88 ? 1.302 0.650 4.025 1.00 90.50 88 ARG A CA 1
ATOM 682 C C . ARG A 1 88 ? 1.860 2.048 3.747 1.00 90.50 88 ARG A C 1
ATOM 684 O O . ARG A 1 88 ? 1.442 3.000 4.410 1.00 90.50 88 ARG A O 1
ATOM 691 N N . MET A 1 89 ? 2.767 2.188 2.778 1.00 92.31 89 MET A N 1
ATOM 692 C CA . MET A 1 89 ? 3.322 3.489 2.393 1.00 92.31 89 MET A CA 1
ATOM 693 C C . MET A 1 89 ? 2.244 4.427 1.846 1.00 92.31 89 MET A C 1
ATOM 695 O O . MET A 1 89 ? 2.201 5.586 2.246 1.00 92.31 89 MET A O 1
ATOM 699 N N . ILE A 1 90 ? 1.331 3.921 1.016 1.00 91.19 90 ILE A N 1
ATOM 700 C CA . ILE A 1 90 ? 0.223 4.709 0.457 1.00 91.19 90 ILE A CA 1
ATOM 701 C C . ILE A 1 90 ? -0.705 5.215 1.556 1.00 91.19 90 ILE A C 1
ATOM 703 O O . ILE A 1 90 ? -1.020 6.401 1.590 1.00 91.19 90 ILE A O 1
ATOM 707 N N . LYS A 1 91 ? -1.087 4.360 2.513 1.00 88.31 91 LYS A N 1
ATOM 708 C CA . LYS A 1 91 ? -1.893 4.795 3.666 1.00 88.31 91 LYS A CA 1
ATOM 709 C C . LYS A 1 91 ? -1.212 5.921 4.444 1.00 88.31 91 LYS A C 1
ATOM 711 O O . LYS A 1 91 ? -1.868 6.881 4.840 1.00 88.31 91 LYS A O 1
ATOM 716 N N . ARG A 1 92 ? 0.108 5.836 4.632 1.00 87.75 92 ARG A N 1
ATOM 717 C CA . ARG A 1 92 ? 0.885 6.903 5.275 1.00 87.75 92 ARG A CA 1
ATOM 718 C C . ARG A 1 92 ? 0.888 8.183 4.439 1.00 87.75 92 ARG A C 1
ATOM 720 O O . ARG A 1 92 ? 0.722 9.257 5.003 1.00 87.75 92 ARG A O 1
ATOM 727 N N . ASP A 1 93 ? 1.056 8.085 3.125 1.00 89.81 93 ASP A N 1
ATOM 728 C CA . ASP A 1 93 ? 1.071 9.249 2.235 1.00 89.81 93 ASP A CA 1
ATOM 729 C C . ASP A 1 93 ? -0.300 9.951 2.197 1.00 89.81 93 ASP A C 1
ATOM 731 O O . ASP A 1 93 ? -0.360 11.180 2.225 1.00 89.81 93 ASP A O 1
ATOM 735 N N . ILE A 1 94 ? -1.397 9.189 2.241 1.00 86.69 94 ILE A N 1
ATOM 736 C CA . ILE A 1 94 ? -2.765 9.712 2.396 1.00 86.69 94 ILE A CA 1
ATOM 737 C C . ILE A 1 94 ? -2.930 10.400 3.764 1.00 86.69 94 ILE A C 1
ATOM 739 O O . ILE A 1 94 ? -3.385 11.544 3.814 1.00 86.69 94 ILE A O 1
ATOM 743 N N . LYS A 1 95 ? -2.462 9.781 4.864 1.00 84.88 95 LYS A N 1
ATOM 744 C CA . LYS A 1 95 ? -2.465 10.405 6.208 1.00 84.88 95 LYS A CA 1
ATOM 745 C C . LYS A 1 95 ? -1.658 11.708 6.233 1.00 84.88 95 LYS A C 1
ATOM 747 O O . LYS A 1 95 ? -2.107 12.702 6.796 1.00 84.88 95 LYS A O 1
ATOM 752 N N . ASN A 1 96 ? -0.518 11.756 5.542 1.00 84.94 96 ASN A N 1
ATOM 753 C CA . ASN A 1 96 ? 0.311 12.961 5.415 1.00 84.94 96 ASN A CA 1
ATOM 754 C C . ASN A 1 96 ? -0.365 14.092 4.619 1.00 84.94 96 ASN A C 1
ATOM 756 O O . ASN A 1 96 ? 0.012 15.252 4.774 1.00 84.94 96 ASN A O 1
ATOM 760 N N . LYS A 1 97 ? -1.370 13.782 3.789 1.00 82.69 97 LYS A N 1
ATOM 761 C CA . LYS A 1 97 ? -2.244 14.771 3.135 1.00 82.69 97 LYS A CA 1
ATOM 762 C C . LYS A 1 97 ? -3.397 15.241 4.034 1.00 82.69 97 LYS A C 1
ATOM 764 O O . LYS A 1 97 ? -4.232 16.013 3.578 1.00 82.69 97 LYS A O 1
ATOM 769 N N . GLY A 1 98 ? -3.434 14.807 5.295 1.00 79.75 98 GLY A N 1
ATOM 770 C CA . GLY A 1 98 ? -4.490 15.143 6.252 1.00 79.75 98 GLY A CA 1
ATOM 771 C C . GLY A 1 98 ? -5.778 14.349 6.040 1.00 79.75 98 GLY A C 1
ATOM 772 O O . GLY A 1 98 ? -6.827 14.759 6.524 1.00 79.75 98 GLY A O 1
ATOM 773 N N . LYS A 1 99 ? -5.714 13.238 5.299 1.00 80.38 99 LYS A N 1
ATOM 774 C CA . LYS A 1 99 ? -6.870 12.413 4.946 1.00 80.38 99 LYS A CA 1
ATOM 775 C C . LYS A 1 99 ? -6.785 11.047 5.631 1.00 80.38 99 LYS A C 1
ATOM 777 O O . LYS A 1 99 ? -5.698 10.517 5.834 1.00 80.38 99 LYS A O 1
ATOM 782 N N . ARG A 1 100 ? -7.932 10.491 6.026 1.00 77.94 100 ARG A N 1
ATOM 783 C CA . ARG A 1 100 ? -8.052 9.240 6.802 1.00 77.94 100 ARG A CA 1
ATOM 784 C C . ARG A 1 100 ? -8.224 8.027 5.879 1.00 77.94 100 ARG A C 1
ATOM 786 O O . ARG A 1 100 ? -9.316 7.878 5.331 1.00 77.94 100 ARG A O 1
ATOM 793 N N . PRO A 1 101 ? -7.222 7.153 5.663 1.00 79.31 101 PRO A N 1
ATOM 794 C CA . PRO A 1 101 ? -7.335 6.061 4.685 1.00 79.31 101 PRO A CA 1
ATOM 795 C C . PRO A 1 101 ? -8.492 5.092 4.965 1.00 79.31 101 PRO A C 1
ATOM 797 O O . PRO A 1 101 ? -8.975 4.432 4.056 1.00 79.31 101 PRO A O 1
ATOM 800 N N . ALA A 1 102 ? -8.937 5.007 6.218 1.00 73.81 102 ALA A N 1
ATOM 801 C CA . ALA A 1 102 ? -10.069 4.193 6.644 1.00 73.81 102 ALA A CA 1
ATOM 802 C C . ALA A 1 102 ? -11.421 4.597 6.032 1.00 73.81 102 ALA A C 1
ATOM 804 O O . ALA A 1 102 ? -12.319 3.767 5.961 1.00 73.81 102 ALA A O 1
ATOM 805 N N . MET A 1 103 ? -11.565 5.849 5.594 1.00 73.94 103 MET A N 1
ATOM 806 C CA . MET A 1 103 ? -12.809 6.365 5.004 1.00 73.94 103 MET A CA 1
ATOM 807 C C . MET A 1 103 ? -12.882 6.094 3.492 1.00 73.94 103 MET A C 1
ATOM 809 O O . MET A 1 103 ? -13.833 6.486 2.821 1.00 73.94 103 MET A O 1
ATOM 813 N N . LEU A 1 104 ? -11.853 5.450 2.931 1.00 75.00 104 LEU A N 1
ATOM 814 C CA . LEU A 1 104 ? -11.913 4.918 1.579 1.00 75.00 104 LEU A CA 1
ATOM 815 C C . LEU A 1 104 ? -12.840 3.709 1.586 1.00 75.00 104 LEU A C 1
ATOM 817 O O . LEU A 1 104 ? -12.483 2.661 2.120 1.00 75.00 104 LEU A O 1
ATOM 821 N N . ILE A 1 105 ? -14.012 3.837 0.964 1.00 66.81 105 ILE A N 1
ATOM 822 C CA . ILE A 1 105 ? -14.949 2.709 0.870 1.00 66.81 105 ILE A CA 1
ATOM 823 C C . ILE A 1 105 ? -14.366 1.571 0.015 1.00 66.81 105 ILE A C 1
ATOM 825 O O . ILE A 1 105 ? -14.611 0.400 0.298 1.00 66.81 105 ILE A O 1
ATOM 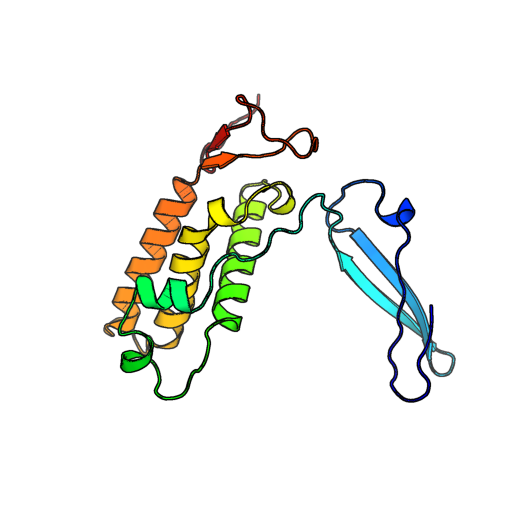829 N N . ASP A 1 106 ? -13.580 1.894 -1.017 1.00 70.56 106 ASP A N 1
ATOM 830 C CA . ASP A 1 106 ? -13.089 0.903 -1.978 1.00 70.56 106 ASP A CA 1
ATOM 831 C C . ASP A 1 106 ? -11.574 1.004 -2.209 1.00 70.56 106 ASP A C 1
ATOM 833 O O . ASP A 1 106 ? -11.060 1.999 -2.731 1.00 70.56 106 ASP A O 1
ATOM 837 N N . GLY A 1 107 ? -10.861 -0.078 -1.877 1.00 74.75 107 GLY A N 1
ATOM 838 C CA . GLY A 1 107 ? -9.430 -0.240 -2.140 1.00 74.75 107 GLY A CA 1
ATOM 839 C C . GLY A 1 107 ? -9.073 -0.218 -3.629 1.00 74.75 107 GLY A C 1
ATOM 840 O O . GLY A 1 107 ? -7.927 0.066 -3.980 1.00 74.75 107 GLY A O 1
ATOM 841 N N . MET A 1 108 ? -10.039 -0.432 -4.530 1.00 79.25 108 MET A N 1
ATOM 842 C CA . MET A 1 108 ? -9.841 -0.266 -5.973 1.00 79.25 108 MET A CA 1
ATOM 843 C C . MET A 1 108 ? -9.430 1.156 -6.357 1.00 79.25 108 MET A C 1
ATOM 845 O O . MET A 1 108 ? -8.668 1.314 -7.310 1.00 79.25 108 MET A O 1
ATOM 849 N N . GLN A 1 109 ? -9.853 2.178 -5.601 1.00 80.31 109 GLN A N 1
ATOM 850 C CA . GLN A 1 109 ? -9.489 3.574 -5.878 1.00 80.31 109 GLN A CA 1
ATOM 851 C C . GLN A 1 109 ? -7.973 3.801 -5.813 1.00 80.31 109 GLN A C 1
ATOM 853 O O . GLN A 1 109 ? -7.438 4.653 -6.516 1.00 80.31 109 GLN A O 1
ATOM 858 N N . VAL A 1 110 ? -7.261 3.005 -5.010 1.00 87.50 110 VAL A N 1
ATOM 859 C CA . VAL A 1 110 ? -5.801 3.085 -4.866 1.00 87.50 110 VAL A CA 1
ATOM 860 C C . VAL A 1 110 ? -5.068 1.942 -5.575 1.00 87.50 110 VAL A C 1
ATOM 862 O O . VAL A 1 110 ? -3.847 1.852 -5.459 1.00 87.50 110 VAL A O 1
ATOM 865 N N . ARG A 1 111 ? -5.765 1.085 -6.339 1.00 89.44 111 ARG A N 1
ATOM 866 C CA . ARG A 1 111 ? -5.177 -0.112 -6.971 1.00 89.44 111 ARG A CA 1
ATOM 867 C C . ARG A 1 111 ? -3.958 0.222 -7.827 1.00 89.44 111 ARG A C 1
ATOM 869 O O . ARG A 1 111 ? -2.899 -0.369 -7.641 1.00 89.44 111 ARG A O 1
ATOM 876 N N . GLU A 1 112 ? -4.074 1.193 -8.732 1.00 90.06 112 GLU A N 1
ATOM 877 C CA . GLU A 1 112 ? -2.954 1.578 -9.604 1.00 90.06 112 GLU A CA 1
ATOM 878 C C . GLU A 1 112 ? -1.768 2.147 -8.819 1.00 90.06 112 GLU A C 1
ATOM 880 O O . GLU A 1 112 ? -0.615 1.854 -9.136 1.00 90.06 112 GLU A O 1
ATOM 885 N N . LEU A 1 113 ? -2.034 2.897 -7.746 1.00 92.38 113 LEU A N 1
ATOM 886 C CA . LEU A 1 113 ? -0.979 3.397 -6.870 1.00 92.38 113 LEU A CA 1
ATOM 887 C C . LEU A 1 113 ? -0.227 2.260 -6.194 1.00 92.38 113 LEU A C 1
ATOM 889 O O . LEU A 1 113 ? 1.003 2.299 -6.138 1.00 92.38 113 LEU A O 1
ATOM 893 N N . VAL A 1 114 ? -0.955 1.254 -5.698 1.00 93.38 114 VAL A N 1
ATOM 894 C CA . VAL A 1 114 ? -0.363 0.067 -5.074 1.00 93.38 114 VAL A CA 1
ATOM 895 C C . VAL A 1 114 ? 0.512 -0.661 -6.086 1.00 93.38 114 VAL A C 1
ATOM 897 O O . VAL A 1 114 ? 1.647 -0.991 -5.754 1.00 93.38 114 VAL A O 1
ATOM 900 N N . ILE A 1 115 ? 0.062 -0.826 -7.333 1.00 93.50 115 ILE A N 1
ATOM 901 C CA . ILE A 1 115 ? 0.861 -1.442 -8.403 1.00 93.50 115 ILE A CA 1
ATOM 902 C C . ILE A 1 115 ? 2.153 -0.648 -8.650 1.00 93.50 115 ILE A C 1
ATOM 904 O O . ILE A 1 115 ? 3.246 -1.216 -8.586 1.00 93.50 115 ILE A O 1
ATOM 908 N N . PHE A 1 116 ? 2.067 0.668 -8.877 1.00 95.31 116 PHE A N 1
ATOM 909 C CA . PHE A 1 116 ? 3.254 1.490 -9.146 1.00 95.31 116 PHE A CA 1
ATOM 910 C C . PHE A 1 116 ? 4.231 1.506 -7.971 1.00 95.31 116 PHE A C 1
ATOM 912 O O . PHE A 1 116 ? 5.434 1.344 -8.175 1.00 95.31 116 PHE A O 1
ATOM 919 N N . LYS A 1 117 ? 3.730 1.638 -6.739 1.00 96.19 117 LYS A N 1
ATOM 920 C CA . LYS A 1 117 ? 4.565 1.624 -5.535 1.00 96.19 117 LYS A CA 1
ATOM 921 C C . LYS A 1 117 ? 5.194 0.248 -5.295 1.00 96.19 117 LYS A C 1
ATOM 923 O O . LYS A 1 117 ? 6.350 0.175 -4.885 1.00 96.19 117 LYS A O 1
ATOM 928 N N . THR A 1 118 ? 4.486 -0.836 -5.607 1.00 94.88 118 THR A N 1
ATOM 929 C CA . THR A 1 118 ? 5.032 -2.200 -5.526 1.00 94.88 118 THR A CA 1
ATOM 930 C C . THR A 1 118 ? 6.197 -2.368 -6.498 1.00 94.88 118 THR A C 1
ATOM 932 O O . THR A 1 118 ? 7.272 -2.815 -6.099 1.00 94.88 118 THR A O 1
ATOM 935 N N . PHE A 1 119 ? 6.042 -1.932 -7.752 1.00 94.12 119 PHE A N 1
ATOM 936 C CA . PHE A 1 119 ? 7.145 -1.967 -8.712 1.00 94.12 119 PHE A CA 1
ATOM 937 C C . PHE A 1 119 ? 8.297 -1.034 -8.345 1.00 94.12 119 PHE A C 1
ATOM 939 O O . PHE A 1 119 ? 9.449 -1.399 -8.557 1.00 94.12 119 PHE A O 1
ATOM 946 N N . GLU A 1 120 ? 8.020 0.137 -7.768 1.00 95.00 120 GLU A N 1
ATOM 947 C CA . GLU A 1 120 ? 9.055 1.027 -7.237 1.00 95.00 120 GLU A CA 1
ATOM 948 C C . GLU A 1 120 ? 9.932 0.289 -6.211 1.00 95.00 120 GLU A C 1
ATOM 950 O O . GLU A 1 120 ? 11.157 0.283 -6.348 1.00 95.00 120 GLU A O 1
ATOM 955 N N . ILE A 1 121 ? 9.314 -0.393 -5.236 1.00 94.12 121 ILE A N 1
ATOM 956 C CA . ILE A 1 121 ? 10.010 -1.178 -4.202 1.00 94.12 121 ILE A CA 1
ATOM 957 C C . ILE A 1 121 ? 10.815 -2.317 -4.833 1.00 94.12 121 ILE A C 1
ATOM 959 O O . ILE A 1 121 ? 12.001 -2.481 -4.530 1.00 94.12 121 ILE A O 1
ATOM 963 N N . ILE A 1 122 ? 10.183 -3.089 -5.724 1.00 91.31 122 ILE A N 1
ATOM 964 C CA . ILE A 1 122 ? 10.831 -4.213 -6.401 1.00 91.31 122 ILE A CA 1
ATOM 965 C C . ILE A 1 122 ? 12.039 -3.700 -7.186 1.00 91.31 122 ILE A C 1
ATOM 967 O O . ILE A 1 122 ? 13.161 -4.096 -6.891 1.00 91.31 122 ILE A O 1
ATOM 971 N N . PHE A 1 123 ? 11.867 -2.784 -8.137 1.00 92.75 123 PHE A N 1
ATOM 972 C CA . PHE A 1 123 ? 12.960 -2.344 -9.006 1.00 92.75 123 PHE A CA 1
ATOM 973 C C . PHE A 1 123 ? 14.095 -1.662 -8.242 1.00 92.75 123 PHE A C 1
ATOM 975 O O . PHE A 1 123 ? 15.261 -1.891 -8.570 1.00 92.75 123 PHE A O 1
ATOM 982 N N . PHE A 1 124 ? 13.785 -0.905 -7.186 1.00 93.06 124 PHE A N 1
ATOM 983 C CA . PHE A 1 124 ? 14.809 -0.324 -6.323 1.00 93.06 124 PHE A CA 1
ATOM 984 C C . PHE A 1 124 ? 15.679 -1.402 -5.663 1.00 93.06 124 PHE A C 1
ATOM 986 O O . PHE A 1 124 ? 16.900 -1.271 -5.645 1.00 93.06 124 PHE A O 1
ATOM 993 N N . SER A 1 125 ? 15.086 -2.509 -5.200 1.00 90.62 125 SER A N 1
ATOM 994 C CA . SER A 1 125 ? 15.846 -3.612 -4.591 1.00 90.62 125 SER A CA 1
ATOM 995 C C . SER A 1 125 ? 16.831 -4.300 -5.555 1.00 90.62 125 SER A C 1
ATOM 997 O O . SER A 1 125 ? 17.847 -4.838 -5.114 1.00 90.62 125 SER A O 1
ATOM 999 N N . PHE A 1 126 ? 16.583 -4.234 -6.871 1.00 88.12 126 PHE A N 1
ATOM 1000 C CA . PHE A 1 126 ? 17.463 -4.786 -7.915 1.00 88.12 126 PHE A CA 1
ATOM 1001 C C . PHE A 1 126 ? 18.445 -3.762 -8.501 1.00 88.12 126 PHE A C 1
ATOM 1003 O O . PHE A 1 126 ? 19.380 -4.130 -9.226 1.00 88.12 126 PHE A O 1
ATOM 1010 N N . ALA A 1 127 ? 18.271 -2.476 -8.202 1.00 90.31 127 ALA A N 1
ATOM 1011 C CA . ALA A 1 127 ? 19.162 -1.429 -8.667 1.00 90.31 127 ALA A CA 1
ATOM 1012 C C . ALA A 1 127 ? 20.501 -1.480 -7.915 1.00 90.31 127 ALA A C 1
ATOM 1014 O O . ALA A 1 127 ? 20.619 -1.084 -6.762 1.00 90.31 127 ALA A O 1
ATOM 1015 N N . LYS A 1 128 ? 21.544 -1.971 -8.592 1.00 88.50 128 LYS A N 1
ATOM 1016 C CA . LYS A 1 128 ? 22.908 -2.029 -8.036 1.00 88.50 128 LYS A CA 1
ATOM 1017 C C . LYS A 1 128 ? 23.620 -0.675 -8.058 1.00 88.50 128 LYS A C 1
ATOM 1019 O O . LYS A 1 128 ? 24.510 -0.436 -7.250 1.00 88.50 128 LYS A O 1
ATOM 1024 N N . ASN A 1 129 ? 23.280 0.161 -9.034 1.00 91.06 129 ASN A N 1
ATOM 1025 C CA . ASN A 1 129 ? 23.808 1.502 -9.255 1.00 91.06 129 ASN A CA 1
ATOM 1026 C C . ASN A 1 129 ? 22.826 2.299 -10.131 1.00 91.06 129 ASN A C 1
ATOM 1028 O O . ASN A 1 129 ? 21.869 1.730 -10.662 1.00 91.06 129 ASN A O 1
ATOM 1032 N N . GLU A 1 130 ? 23.087 3.596 -10.283 1.00 92.38 130 GLU A N 1
ATOM 1033 C CA . GLU A 1 130 ? 22.217 4.524 -11.018 1.00 92.38 130 GLU A CA 1
ATOM 1034 C C . GLU A 1 130 ? 22.200 4.290 -12.540 1.00 92.38 130 GLU A C 1
ATOM 1036 O O . GLU A 1 130 ? 21.246 4.665 -13.214 1.00 92.38 130 GLU A O 1
ATOM 1041 N N . ASP A 1 131 ? 23.206 3.605 -13.087 1.00 91.44 131 ASP A N 1
ATOM 1042 C CA . ASP A 1 131 ? 23.294 3.298 -14.522 1.00 91.44 131 ASP A CA 1
ATOM 1043 C C . ASP A 1 131 ? 22.569 1.992 -14.907 1.00 91.44 131 ASP A C 1
ATOM 1045 O O . ASP A 1 131 ? 22.512 1.608 -16.077 1.00 91.44 131 ASP A O 1
ATOM 1049 N N . SER A 1 132 ? 22.034 1.263 -13.925 1.00 91.69 132 SER A N 1
ATOM 1050 C CA . SER A 1 132 ? 21.318 0.006 -14.142 1.00 91.69 132 SER A CA 1
ATOM 1051 C C . SER A 1 132 ? 19.942 0.241 -14.766 1.00 91.69 132 SER A C 1
ATOM 1053 O O . SER A 1 132 ? 19.204 1.130 -14.346 1.00 91.69 132 SER A O 1
ATOM 1055 N N . ILE A 1 133 ? 19.513 -0.659 -15.657 1.00 89.69 133 ILE A N 1
ATOM 1056 C CA . ILE A 1 133 ? 18.136 -0.673 -16.186 1.00 89.69 133 ILE A CA 1
ATOM 1057 C C . ILE A 1 133 ? 17.080 -0.693 -15.068 1.00 89.69 133 ILE A C 1
ATOM 1059 O O . ILE A 1 133 ? 16.016 -0.092 -15.197 1.00 89.69 133 ILE A O 1
ATOM 1063 N N . TRP A 1 134 ? 17.387 -1.343 -13.942 1.00 91.62 134 TRP A N 1
ATOM 1064 C CA . TRP A 1 134 ? 16.506 -1.402 -12.776 1.00 91.62 134 TRP A CA 1
ATOM 1065 C C . TRP A 1 134 ? 16.360 -0.050 -12.083 1.00 91.62 134 TRP A C 1
ATOM 1067 O O . TRP A 1 134 ? 15.277 0.265 -11.601 1.00 91.62 134 TRP A O 1
ATOM 1077 N N . TRP A 1 135 ? 17.409 0.775 -12.089 1.00 93.12 135 TRP A N 1
ATOM 1078 C CA . TRP A 1 135 ? 17.330 2.135 -11.568 1.00 93.12 135 TRP A CA 1
ATOM 1079 C C . TRP A 1 135 ? 16.439 3.012 -12.442 1.00 93.12 135 TRP A C 1
ATOM 1081 O O . TRP A 1 135 ? 15.561 3.700 -11.926 1.00 93.12 135 TRP A O 1
ATOM 1091 N N . THR A 1 136 ? 16.596 2.929 -13.767 1.00 94.12 136 THR A N 1
ATOM 1092 C CA . THR A 1 136 ? 15.726 3.643 -14.710 1.00 94.12 136 THR A CA 1
ATOM 1093 C C . THR A 1 136 ? 14.262 3.257 -14.509 1.00 94.12 136 THR A C 1
ATOM 1095 O O . THR A 1 136 ? 13.417 4.131 -14.332 1.00 94.12 136 THR A O 1
ATOM 1098 N N . ARG A 1 137 ? 13.961 1.954 -14.432 1.00 93.00 137 ARG A N 1
ATOM 1099 C CA . ARG A 1 137 ? 12.596 1.460 -14.188 1.00 93.00 137 ARG A CA 1
ATOM 1100 C C . ARG A 1 137 ? 12.049 1.893 -12.824 1.00 93.00 137 ARG A C 1
ATOM 1102 O O . ARG A 1 137 ? 10.879 2.250 -12.728 1.00 93.00 137 ARG A O 1
ATOM 1109 N N . TYR A 1 138 ? 12.878 1.902 -11.779 1.00 94.81 138 TYR A N 1
ATOM 1110 C CA . TYR A 1 138 ? 12.508 2.454 -10.472 1.00 94.81 138 TYR A CA 1
ATOM 1111 C C . TYR A 1 138 ? 12.093 3.929 -10.584 1.00 94.81 138 TYR A C 1
ATOM 1113 O O . TYR A 1 138 ? 11.019 4.292 -10.104 1.00 94.81 138 TYR A O 1
ATOM 1121 N N . LEU A 1 139 ? 12.895 4.766 -11.254 1.00 96.12 139 LEU A N 1
ATOM 1122 C CA . LEU A 1 139 ? 12.580 6.185 -11.441 1.00 96.12 139 LEU A CA 1
ATOM 1123 C C . LEU A 1 139 ? 11.282 6.387 -12.232 1.00 96.12 139 LEU A C 1
ATOM 1125 O O . LEU A 1 139 ? 10.470 7.234 -11.865 1.00 96.12 139 LEU A O 1
ATOM 1129 N N . GLU A 1 140 ? 11.054 5.586 -13.273 1.00 95.38 140 GLU A N 1
ATOM 1130 C CA . GLU A 1 140 ? 9.810 5.623 -14.047 1.00 95.38 140 GLU A CA 1
ATOM 1131 C C . GLU A 1 140 ? 8.584 5.293 -13.186 1.00 95.38 140 GLU A C 1
ATOM 1133 O O . GLU A 1 140 ? 7.579 6.002 -13.245 1.00 95.38 140 GLU A O 1
ATOM 1138 N N . MET A 1 141 ? 8.649 4.236 -12.370 1.00 95.56 141 MET A N 1
ATOM 1139 C CA . MET A 1 141 ? 7.533 3.855 -11.494 1.00 95.56 141 MET A CA 1
ATOM 1140 C C . MET A 1 141 ? 7.292 4.879 -10.394 1.00 95.56 141 MET A C 1
ATOM 1142 O O . MET A 1 141 ? 6.142 5.193 -10.094 1.00 95.56 141 MET A O 1
ATOM 1146 N N . LYS A 1 142 ? 8.364 5.450 -9.844 1.00 95.88 142 LYS A N 1
ATOM 1147 C CA . LYS A 1 142 ? 8.286 6.529 -8.863 1.00 95.88 142 LYS A CA 1
ATOM 1148 C C . LYS A 1 142 ? 7.562 7.755 -9.421 1.00 95.88 142 LYS A C 1
ATOM 1150 O O . LYS A 1 142 ? 6.714 8.326 -8.738 1.00 95.88 142 LYS A O 1
ATOM 1155 N N . GLU A 1 143 ? 7.860 8.144 -10.660 1.00 96.19 143 GLU A N 1
ATOM 1156 C CA . GLU A 1 143 ? 7.200 9.287 -11.298 1.00 96.19 143 GLU A CA 1
ATOM 1157 C C . GLU A 1 143 ? 5.737 8.986 -11.649 1.00 96.19 143 GLU A C 1
ATOM 1159 O O . GLU A 1 143 ? 4.862 9.823 -11.411 1.00 96.19 143 GLU A O 1
ATOM 1164 N N . LYS A 1 144 ? 5.439 7.773 -12.138 1.00 94.81 144 LYS A N 1
ATOM 1165 C CA . LYS A 1 144 ? 4.053 7.322 -12.358 1.00 94.81 144 LYS A CA 1
ATOM 1166 C C . LYS A 1 144 ? 3.246 7.328 -11.065 1.00 94.81 144 LYS A C 1
ATOM 1168 O O . LYS A 1 144 ? 2.140 7.859 -11.059 1.00 94.81 144 LYS A O 1
ATOM 1173 N N . TYR A 1 145 ? 3.811 6.800 -9.976 1.00 95.44 145 TYR A N 1
ATOM 1174 C CA . TYR A 1 145 ? 3.196 6.840 -8.651 1.00 95.44 145 TYR A CA 1
ATOM 1175 C C . TYR A 1 145 ? 2.889 8.274 -8.235 1.00 95.44 145 TYR A C 1
ATOM 1177 O O . TYR A 1 145 ? 1.755 8.577 -7.886 1.00 95.44 145 TYR A O 1
ATOM 1185 N N . LYS A 1 146 ? 3.882 9.166 -8.306 1.00 94.00 146 LYS A N 1
ATOM 1186 C CA . LYS A 1 146 ? 3.719 10.564 -7.907 1.00 94.00 146 LYS A CA 1
ATOM 1187 C C . LYS A 1 146 ? 2.621 11.256 -8.717 1.00 94.00 146 LYS A C 1
ATOM 1189 O O . LYS A 1 146 ? 1.736 11.870 -8.133 1.00 94.00 146 LYS A O 1
ATOM 1194 N N . THR A 1 147 ? 2.654 11.104 -10.039 1.00 92.31 147 THR A N 1
ATOM 1195 C CA . THR A 1 147 ? 1.667 11.705 -10.946 1.00 92.31 147 THR A CA 1
ATOM 1196 C C . THR A 1 147 ? 0.262 11.188 -10.648 1.00 92.31 147 THR A C 1
ATOM 1198 O O . THR A 1 147 ? -0.673 11.973 -10.511 1.00 92.31 147 THR A O 1
ATOM 1201 N N . ALA A 1 148 ? 0.110 9.869 -10.508 1.00 89.56 148 ALA A N 1
ATOM 1202 C CA . ALA A 1 148 ? -1.171 9.254 -10.190 1.00 89.56 148 ALA A CA 1
ATOM 1203 C C . ALA A 1 148 ? -1.667 9.658 -8.794 1.00 89.56 148 ALA A C 1
ATOM 1205 O O . ALA A 1 148 ? -2.857 9.888 -8.622 1.00 89.56 148 ALA A O 1
ATOM 1206 N N . PHE A 1 149 ? -0.770 9.791 -7.812 1.00 90.19 149 PHE A N 1
ATOM 1207 C CA . PHE A 1 149 ? -1.121 10.182 -6.448 1.00 90.19 149 PHE A CA 1
ATOM 1208 C C . PHE A 1 149 ? -1.590 11.637 -6.371 1.00 90.19 149 PHE A C 1
ATOM 1210 O O . PHE A 1 149 ? -2.571 11.930 -5.699 1.00 90.19 149 PHE A O 1
ATOM 1217 N N . GLU A 1 150 ? -0.926 12.546 -7.088 1.00 87.81 150 GLU A N 1
ATOM 1218 C CA . GLU A 1 150 ? -1.325 13.958 -7.177 1.00 87.81 150 GLU A CA 1
ATOM 1219 C C . GLU A 1 150 ? -2.634 14.154 -7.956 1.00 87.81 150 GLU A C 1
ATOM 1221 O O . GLU A 1 150 ? -3.384 15.092 -7.690 1.00 87.81 150 GLU A O 1
ATOM 1226 N N . ALA A 1 151 ? -2.914 13.272 -8.916 1.00 84.94 151 ALA A N 1
ATOM 1227 C CA . ALA A 1 151 ? -4.156 13.266 -9.680 1.00 84.94 151 ALA A CA 1
ATOM 1228 C C . ALA A 1 151 ? -5.276 12.456 -9.009 1.00 84.94 151 ALA A C 1
ATOM 1230 O O . ALA A 1 151 ? -6.394 12.430 -9.534 1.00 84.94 151 ALA A O 1
ATOM 1231 N N . LEU A 1 152 ? -4.992 11.779 -7.889 1.00 83.62 152 LEU A N 1
ATOM 1232 C CA . LEU A 1 152 ? -5.928 10.843 -7.291 1.00 83.62 152 LEU A CA 1
ATOM 1233 C C . LEU A 1 152 ? -7.175 11.591 -6.818 1.00 83.62 152 LEU A C 1
ATOM 1235 O O . LEU A 1 152 ? -7.115 12.478 -5.964 1.00 83.62 152 LEU A O 1
ATOM 1239 N N . ARG A 1 153 ? -8.318 11.200 -7.378 1.00 74.25 153 ARG A N 1
ATOM 1240 C CA . ARG A 1 153 ? -9.637 11.578 -6.883 1.00 74.25 153 ARG A CA 1
ATOM 1241 C C . ARG A 1 153 ? -10.146 10.470 -6.003 1.00 74.25 153 ARG A C 1
ATOM 1243 O O . ARG A 1 153 ? -10.227 9.323 -6.440 1.00 74.25 153 ARG A O 1
ATOM 1250 N N . ILE A 1 154 ? -10.427 10.834 -4.770 1.00 71.94 154 ILE A N 1
ATOM 1251 C CA . ILE A 1 154 ? -10.941 9.923 -3.786 1.00 71.94 154 ILE A CA 1
ATOM 1252 C C . ILE A 1 154 ? -12.373 10.306 -3.488 1.00 71.94 154 ILE A C 1
ATOM 1254 O O . ILE A 1 154 ? -12.673 11.448 -3.148 1.00 71.94 154 ILE A O 1
ATOM 1258 N N . LYS A 1 155 ? -13.217 9.286 -3.521 1.00 71.25 155 LYS A N 1
ATOM 1259 C CA . LYS A 1 155 ? -14.540 9.349 -2.932 1.00 71.25 155 LYS A CA 1
ATOM 1260 C C . LYS A 1 155 ? -14.429 9.028 -1.447 1.00 71.25 155 LYS A C 1
ATOM 1262 O O . LYS A 1 155 ? -14.055 7.901 -1.101 1.00 71.25 155 LYS A O 1
ATOM 1267 N N . TYR A 1 156 ? -14.675 10.035 -0.619 1.00 71.56 156 TYR A N 1
ATOM 1268 C CA . TYR A 1 156 ? -14.643 9.941 0.838 1.00 71.56 156 TYR A CA 1
ATOM 1269 C C . TYR A 1 156 ? -16.066 9.779 1.359 1.00 71.56 156 TYR A C 1
ATOM 1271 O O . TYR A 1 156 ? -16.964 10.437 0.866 1.00 71.56 156 TYR A O 1
ATOM 1279 N N . ASP A 1 157 ? -16.245 8.923 2.352 1.00 66.38 157 ASP A N 1
ATOM 1280 C CA . ASP A 1 157 ? -17.438 8.913 3.198 1.00 66.38 157 ASP A CA 1
ATOM 1281 C C . ASP A 1 157 ? -17.160 9.871 4.362 1.00 66.38 157 ASP A C 1
ATOM 1283 O O . ASP A 1 157 ? -16.523 9.473 5.340 1.00 66.38 157 ASP A O 1
ATOM 1287 N N . GLU A 1 158 ? -17.446 11.167 4.196 1.00 66.06 158 GLU A N 1
ATOM 1288 C CA . GLU A 1 158 ? -17.088 12.167 5.216 1.00 66.06 158 GLU A CA 1
ATOM 1289 C C . GLU A 1 158 ? -18.055 12.149 6.399 1.00 66.06 158 GLU A C 1
ATOM 1291 O O . GLU A 1 158 ? -17.653 12.473 7.522 1.00 66.06 158 GLU A O 1
ATOM 1296 N N . ASP A 1 159 ? -19.307 11.760 6.157 1.00 67.00 159 ASP A N 1
ATOM 1297 C CA . ASP A 1 159 ? -20.347 11.666 7.178 1.00 67.00 159 ASP A CA 1
ATOM 1298 C C . ASP A 1 159 ? -20.386 10.310 7.904 1.00 67.00 159 ASP A C 1
ATOM 1300 O O . ASP A 1 159 ? -21.185 10.136 8.829 1.00 67.00 159 ASP A O 1
ATOM 1304 N N . GLU A 1 160 ? -19.483 9.390 7.541 1.00 64.94 160 GLU A N 1
ATOM 1305 C CA . GLU A 1 160 ? -19.373 8.043 8.108 1.00 64.94 160 GLU A CA 1
ATOM 1306 C C . GLU A 1 160 ? -20.698 7.256 7.976 1.00 64.94 160 GLU A C 1
ATOM 1308 O O . GLU A 1 160 ? -21.040 6.420 8.821 1.00 64.94 160 GLU A O 1
ATOM 1313 N N . SER A 1 161 ? -21.473 7.525 6.920 1.00 66.50 161 SER A N 1
ATOM 1314 C CA . SER A 1 161 ? -22.766 6.884 6.646 1.00 66.50 161 SER A CA 1
ATOM 1315 C C . SER A 1 161 ? -22.634 5.480 6.053 1.00 66.50 161 SER A C 1
ATOM 1317 O O . SER A 1 161 ? -23.591 4.696 6.077 1.00 66.50 161 SER A O 1
ATOM 1319 N N . GLY A 1 162 ? -21.457 5.134 5.531 1.00 61.06 162 GLY A N 1
ATOM 1320 C CA . GLY A 1 162 ? -21.196 3.912 4.777 1.00 61.06 162 GLY A CA 1
ATOM 1321 C C . GLY A 1 162 ? -21.565 4.014 3.294 1.00 61.06 162 GLY A C 1
ATOM 1322 O O . GLY A 1 162 ? -21.515 2.999 2.589 1.00 61.06 162 GLY A O 1
ATOM 1323 N N . THR A 1 163 ? -21.940 5.198 2.804 1.00 63.88 163 THR A N 1
ATOM 1324 C CA . THR A 1 163 ? -22.289 5.468 1.402 1.00 63.88 163 THR A CA 1
ATOM 1325 C C . THR A 1 163 ? -21.611 6.741 0.918 1.00 63.88 163 THR A C 1
ATOM 1327 O O . THR A 1 163 ? -21.506 7.684 1.675 1.00 63.88 163 THR A O 1
ATOM 1330 N N . ILE A 1 164 ? -21.173 6.771 -0.346 1.00 60.41 164 ILE A N 1
ATOM 1331 C CA . ILE A 1 164 ? -20.653 7.998 -0.968 1.00 60.41 164 ILE A CA 1
ATOM 1332 C C . ILE A 1 164 ? -21.806 8.718 -1.666 1.00 60.41 164 ILE A C 1
ATOM 1334 O O . ILE A 1 164 ? -22.362 8.180 -2.635 1.00 60.41 164 ILE A O 1
ATOM 1338 N N . ASP A 1 165 ? -22.106 9.936 -1.235 1.00 65.69 165 ASP A N 1
ATOM 1339 C CA . ASP A 1 165 ? -23.044 10.831 -1.906 1.00 65.69 165 ASP A CA 1
ATOM 1340 C C . ASP A 1 165 ? -22.392 11.568 -3.092 1.00 65.69 165 ASP A C 1
ATOM 1342 O O . ASP A 1 165 ? -21.171 11.644 -3.248 1.00 65.69 165 ASP A O 1
ATOM 1346 N N . SER A 1 166 ? -23.215 12.113 -3.999 1.00 57.97 166 SER A N 1
ATOM 1347 C CA . SER A 1 166 ? -22.727 12.759 -5.233 1.00 57.97 166 SER A CA 1
ATOM 1348 C C . SER A 1 166 ? -21.854 13.994 -4.999 1.00 57.97 166 SER A C 1
ATOM 1350 O O . SER A 1 166 ? -21.180 14.438 -5.930 1.00 57.97 166 SER A O 1
ATOM 1352 N N . ASP A 1 167 ? -21.884 14.535 -3.783 1.00 60.22 167 ASP A N 1
ATOM 1353 C CA . ASP A 1 167 ? -21.188 15.757 -3.393 1.00 60.22 167 ASP A CA 1
ATOM 1354 C C . ASP A 1 167 ? -19.828 15.474 -2.713 1.00 60.22 167 ASP A C 1
ATOM 1356 O O . ASP A 1 167 ? -19.076 16.411 -2.456 1.00 60.22 167 ASP A O 1
ATOM 1360 N N . GLU A 1 168 ? -19.465 14.202 -2.491 1.00 60.66 168 GLU A N 1
ATOM 1361 C CA . GLU A 1 168 ? -18.266 13.774 -1.744 1.00 60.66 168 GLU A CA 1
ATOM 1362 C C . GLU A 1 168 ? -17.100 13.297 -2.647 1.00 60.66 168 GLU A C 1
ATOM 1364 O O . GLU A 1 168 ? -16.392 12.324 -2.361 1.00 60.66 168 GLU A O 1
ATOM 1369 N N . ASP A 1 169 ? -16.897 13.968 -3.786 1.00 61.75 169 ASP A N 1
ATOM 1370 C CA . ASP A 1 169 ? -15.772 13.708 -4.699 1.00 61.75 169 ASP A CA 1
ATOM 1371 C C . ASP A 1 169 ? -14.646 14.723 -4.459 1.00 61.75 169 ASP A C 1
ATOM 1373 O O . ASP A 1 169 ? -14.727 15.883 -4.876 1.00 61.75 169 ASP A O 1
ATOM 1377 N N . GLU A 1 170 ? -13.566 14.297 -3.803 1.00 63.47 170 GLU A N 1
ATOM 1378 C CA . GLU A 1 170 ? -12.430 15.164 -3.506 1.00 63.47 170 GLU A CA 1
ATOM 1379 C C . GLU A 1 170 ? -11.159 14.771 -4.262 1.00 63.47 170 GLU A C 1
ATOM 1381 O O . GLU A 1 170 ? -10.842 13.606 -4.490 1.00 63.47 170 GLU A O 1
ATOM 1386 N N . THR A 1 171 ? -10.359 15.774 -4.632 1.00 59.41 171 THR A N 1
ATOM 1387 C CA . THR A 1 171 ? -9.059 15.553 -5.285 1.00 59.41 171 THR A CA 1
ATOM 1388 C C . THR A 1 171 ? -7.927 15.673 -4.263 1.00 59.41 171 THR A C 1
ATOM 1390 O O . THR A 1 171 ? -7.764 16.724 -3.637 1.00 59.41 171 THR A O 1
ATOM 1393 N N . LEU A 1 172 ? -7.086 14.641 -4.125 1.00 57.16 172 LEU A N 1
ATOM 1394 C CA . LEU A 1 172 ? -5.894 14.665 -3.272 1.00 57.16 172 LEU A CA 1
ATOM 1395 C C . LEU A 1 172 ? -4.797 15.557 -3.872 1.00 57.16 172 LEU A C 1
ATOM 1397 O O . LEU A 1 172 ? -3.828 15.100 -4.467 1.00 57.16 172 LEU A O 1
ATOM 1401 N N . GLY A 1 173 ? -4.905 16.869 -3.684 1.00 45.75 173 GLY A N 1
ATOM 1402 C CA . GLY A 1 173 ? -3.930 17.793 -4.273 1.00 45.75 173 GLY A CA 1
ATOM 1403 C C . GLY A 1 173 ? -4.199 19.273 -4.054 1.00 45.75 173 GLY A C 1
ATOM 1404 O O . GLY A 1 173 ? -3.276 20.075 -4.195 1.00 45.75 173 GLY A O 1
ATOM 1405 N N . GLN A 1 174 ? -5.413 19.652 -3.655 1.00 42.75 174 GLN A N 1
ATOM 1406 C CA . GLN A 1 174 ? -5.713 21.032 -3.297 1.00 42.75 174 GLN A CA 1
ATOM 1407 C C . GLN A 1 174 ? -5.386 21.289 -1.824 1.00 42.75 174 GLN A C 1
ATOM 1409 O O . GLN A 1 174 ? -6.047 20.795 -0.918 1.00 42.75 174 GLN A O 1
ATOM 1414 N N . VAL A 1 175 ? -4.353 22.098 -1.581 1.00 37.44 175 VAL A N 1
ATOM 1415 C CA . VAL A 1 175 ? -4.203 22.790 -0.297 1.00 37.44 175 VAL A CA 1
ATOM 1416 C C . VAL A 1 175 ? -5.254 23.893 -0.275 1.00 37.44 175 VAL A C 1
ATOM 1418 O O . VAL A 1 175 ? -5.042 24.974 -0.824 1.00 37.44 175 VAL A O 1
ATOM 1421 N N . THR A 1 176 ? -6.407 23.616 0.318 1.00 36.50 176 THR A N 1
ATOM 1422 C CA . THR A 1 176 ? -7.427 24.640 0.542 1.00 36.50 176 THR A CA 1
ATOM 1423 C C . THR A 1 176 ? -7.047 25.409 1.804 1.00 36.50 176 THR A C 1
ATOM 1425 O O . THR A 1 176 ? -7.110 24.886 2.914 1.00 36.50 176 THR A O 1
ATOM 1428 N N . LEU A 1 177 ? -6.600 26.658 1.644 1.00 26.45 177 LEU A N 1
ATOM 1429 C CA . LEU A 1 177 ? -6.472 27.589 2.764 1.00 26.45 177 LEU A CA 1
ATOM 1430 C C . LEU A 1 177 ? -7.881 27.9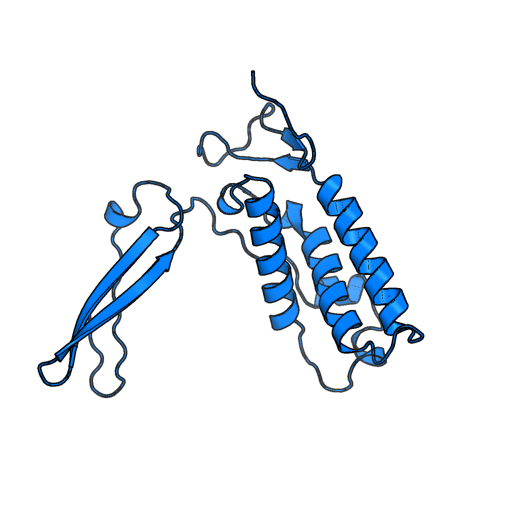51 3.235 1.00 26.45 177 LEU A C 1
ATOM 1432 O O . LEU A 1 177 ? -8.575 28.737 2.588 1.00 26.45 177 LEU A O 1
ATOM 1436 N N . VAL A 1 178 ? -8.299 27.362 4.352 1.00 35.66 178 VAL A N 1
ATOM 1437 C CA . VAL A 1 178 ? -9.519 27.764 5.054 1.00 35.66 178 VAL A CA 1
ATOM 1438 C C . VAL A 1 178 ? -9.213 29.061 5.806 1.00 35.66 178 VAL A C 1
ATOM 1440 O O . VAL A 1 178 ? -8.203 29.147 6.507 1.00 35.66 178 VAL A O 1
ATOM 1443 N N . ARG A 1 179 ? -10.035 30.090 5.581 1.00 31.36 179 ARG A N 1
ATOM 1444 C CA . ARG A 1 179 ? -9.900 31.416 6.198 1.00 31.36 179 ARG A CA 1
ATOM 1445 C C . ARG A 1 179 ? -10.485 31.447 7.603 1.00 31.36 179 ARG A C 1
ATOM 1447 O O . ARG A 1 179 ? -11.560 30.839 7.785 1.00 31.36 179 ARG A O 1
#

Sequence (179 aa):
MTIEDGVGTMVHSLSSIHTADLWEDAIIEISYVVSGVTCKAVFLFDVVLNKLEASVTDDDLKEYFPLLATEIWSGTSNYDDQIQEAFRMIKRDIKNKGKRPAMLIDGMQVRELVIFKTFEIIFFSFAKNEDSIWWTRYLEMKEKYKTAFEALRIKYDEDESGTIDSDEDETLGQVTLVR

Foldseek 3Di:
DDDDPPPRDDDDDDDCVLLVDWDFQDWDWDWDDDPNDIDIDIDGDTRAPDDQDQPDFVVNLCVVPVCCCVPQDPPDPTLVVLLVVQVVVLQVVCVVLVHHPRQQLDNVLCNLLSSLSSLLVRLVVVDPDCPDPSNVSNVVSVVVNVVCLQARWTQGPPVSPSDGDPVRIDGSHDPDDDD

Radius of gyration: 20.84 Å; chains: 1; bounding box: 47×55×59 Å

pLDDT: mean 79.47, std 13.87, range [26.45, 96.19]

Secondary structure (DSSP, 8-state):
-EE-TTT--EE-PPPGGGGSS-EEEEEEEEEEEETTEEEEEEEEEEE-SS-------HHHHHHH-TTHHHHS-TT----HHHHHHHHHHHHHHHHHTT--GGGBS-GGGGHHHHHHHHHHHHHHHH-SSTTSHHHHHHHHHHHHHHHHHHT-EEEB-SS-SSS--TT-EEETT------